Protein 4Z0O (pdb70)

Solvent-accessible surface area: 4295 Å² total; per-residue (Å²): 208,196,173,97,87,110,55,112,27,62,0,90,48,142,135,19,91,41,115,2,40,8,44,26,61,34,19,85,163,28,84,164,136,102,57,6,65,0,146,85,10,101,32,90,150,41,52,71,38,101,58,83,84,43,180

Secondary structure (DSSP, 8-state):
-----EEEEE---TTT--EEEEEHHHHHTS-TTS---GGG-S-TTS-STTSPPP-

InterPro domains:
  IPR000313 PWWP domain [PF00855] (99-183)
  IPR000313 PWWP domain [PS50812] (98-151)
  IPR011124 Zinc finger, CW-type [PF07496] (30-76)
  IPR011124 Zinc finger, CW-type [PS51050] (24-79)
  IPR042778 Zinc finger CW-type PWWP domain protein ZCWPW1/ZCWPW2 [PTHR15999] (23-349)

Foldseek 3Di:
DDDDQWDWDFAPPPVAREIAIDGPVVVVVDDPVDGDHLCSDPPPQGRDSPHDHDD

Nearest PDB structures (foldseek):
  4z0o-assembly1_A-2  TM=1.019E+00  e=3.736E-11  Homo sapiens
  4o62-assembly1_B  TM=8.805E-01  e=1.536E-09  Homo sapiens
  4o62-assembly1_C  TM=8.868E-01  e=8.008E-09  Homo sapiens
  5yvx-assembly1_A  TM=8.370E-01  e=1.849E-04  Arabidopsis thaliana
  2l7p-assembly1_A  TM=8.435E-01  e=4.844E-04  Arabidopsis thaliana

GO terms:
  GO:0140002 histone H3K4me3 reader activity (F, IDA)
  GO:0005515 protein binding (F, IP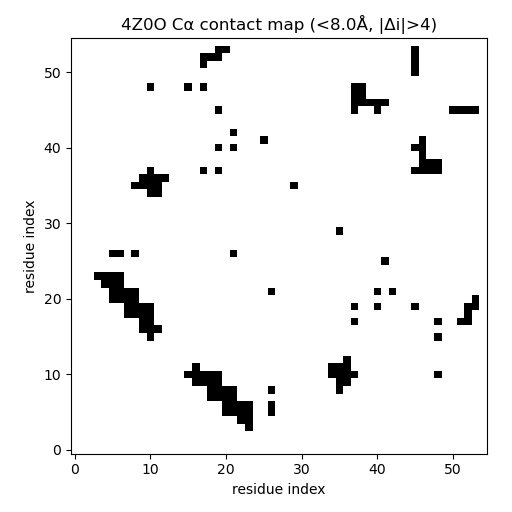I)

Structure (mmCIF, N/CA/C/O backbone):
data_4Z0O
#
_entry.id   4Z0O
#
_cell.length_a   47.569
_cell.length_b   47.569
_cell.length_c   48.960
_cell.angle_alpha   90.000
_cell.angle_beta   90.000
_cell.angle_gamma   120.000
#
_symmetry.space_group_name_H-M   'P 3 2 1'
#
loop_
_entity.id
_entity.type
_entity.pdbx_description
1 polymer 'Zinc finger CW-type PWWP domain protein 2'
2 non-polymer 'ZINC ION'
3 non-polymer 'SODIUM ION'
4 non-polymer 'UNKNOWN ATOM OR ION'
5 water water
#
loop_
_atom_site.group_PDB
_atom_site.id
_atom_site.type_symbol
_atom_site.label_atom_id
_atom_site.label_alt_id
_atom_site.label_comp_id
_atom_site.label_asym_id
_atom_site.label_entity_id
_atom_site.label_seq_id
_atom_site.pdbx_PDB_ins_code
_atom_site.Cartn_x
_atom_site.Cartn_y
_atom_site.Cartn_z
_atom_site.occupancy
_atom_site.B_iso_or_equiv
_atom_site.auth_seq_id
_atom_site.auth_comp_id
_atom_site.auth_asym_id
_atom_site.auth_atom_id
_atom_site.pdbx_PDB_model_num
ATOM 1 N N . ASN A 1 4 ? 55.583 45.481 -12.870 1.00 27.61 23 ASN A N 1
ATOM 2 C CA . ASN A 1 4 ? 55.212 46.388 -11.773 1.00 22.45 23 ASN A CA 1
ATOM 3 C C . ASN A 1 4 ? 54.283 45.617 -10.777 1.00 18.37 23 ASN A C 1
ATOM 4 O O . ASN A 1 4 ? 53.247 45.193 -11.178 1.00 14.68 23 ASN A O 1
ATOM 9 N N . MET A 1 5 ? 54.688 45.404 -9.519 1.00 16.27 24 MET A N 1
ATOM 10 C CA . MET A 1 5 ? 53.822 44.696 -8.547 1.00 16.75 24 MET A CA 1
ATOM 11 C C . MET A 1 5 ? 53.693 45.524 -7.295 1.00 18.83 24 MET A C 1
ATOM 12 O O . MET A 1 5 ? 54.519 46.371 -7.014 1.00 19.90 24 MET A O 1
ATOM 17 N N . TYR A 1 6 ? 52.631 45.280 -6.548 1.00 15.53 25 TYR A N 1
ATOM 18 C CA . TYR A 1 6 ? 52.344 46.041 -5.345 1.00 16.54 25 TYR A CA 1
ATOM 19 C C . TYR A 1 6 ? 51.627 45.129 -4.340 1.00 15.11 25 TYR A C 1
ATOM 20 O O . TYR A 1 6 ? 50.573 44.550 -4.646 1.00 13.52 25 TYR A O 1
ATOM 29 N N . VAL A 1 7 ? 52.167 45.088 -3.104 1.00 14.23 26 VAL A N 1
ATOM 30 C CA . VAL A 1 7 ? 51.507 44.396 -1.987 1.00 15.20 26 VAL A CA 1
ATOM 31 C C . VAL A 1 7 ? 50.676 45.423 -1.273 1.00 14.78 26 VAL A C 1
ATOM 32 O O . VAL A 1 7 ? 51.239 46.405 -0.794 1.00 16.10 26 VAL A O 1
ATOM 36 N N . ASN A 1 8 ? 49.371 45.234 -1.256 1.00 13.57 27 ASN A N 1
ATOM 37 C CA . ASN A 1 8 ? 48.402 46.135 -0.637 1.00 14.58 27 ASN A CA 1
ATOM 38 C C . ASN A 1 8 ? 48.181 45.805 0.854 1.00 16.37 27 ASN A C 1
ATOM 39 O O . ASN A 1 8 ? 48.005 46.724 1.677 1.00 15.03 27 ASN A O 1
ATOM 44 N N . LYS A 1 9 ? 48.154 44.516 1.176 1.00 13.39 28 LYS A N 1
ATOM 45 C CA . LYS A 1 9 ? 47.878 44.022 2.534 1.00 14.64 28 LYS A CA 1
ATOM 46 C C . LYS A 1 9 ? 48.782 42.847 2.896 1.00 13.88 28 LYS A C 1
ATOM 47 O O . LYS A 1 9 ? 49.279 42.123 2.011 1.00 13.89 28 LYS A O 1
ATOM 53 N N . VAL A 1 10 ? 48.991 42.698 4.219 1.00 12.23 29 VAL A N 1
ATOM 54 C CA . VAL A 1 10 ? 49.889 41.669 4.781 1.00 12.36 29 VAL A CA 1
ATOM 55 C C . VAL A 1 10 ? 49.218 41.109 6.001 1.00 13.01 29 VAL A C 1
ATOM 56 O O . VAL A 1 10 ? 48.695 41.860 6.803 1.00 13.22 29 VAL A O 1
ATOM 60 N N . TRP A 1 11 ? 49.168 39.795 6.154 1.00 10.75 30 TRP A N 1
ATOM 61 C CA . TRP A 1 11 ? 48.592 39.146 7.380 1.00 11.68 30 TRP A CA 1
ATOM 62 C C . TRP A 1 11 ? 49.727 38.992 8.390 1.00 10.93 30 TRP A C 1
ATOM 63 O O . TRP A 1 11 ? 50.838 38.698 8.040 1.00 11.52 30 TRP A O 1
ATOM 74 N N . VAL A 1 12 ? 49.406 39.260 9.665 1.00 9.85 31 VAL A N 1
ATOM 75 C CA A VAL A 1 12 ? 50.359 39.191 10.776 0.50 10.17 31 VAL A CA 1
ATOM 76 C CA B VAL A 1 12 ? 50.341 39.227 10.774 0.50 9.97 31 VAL A CA 1
ATOM 77 C C . VAL A 1 12 ? 49.701 38.353 11.843 1.00 9.81 31 VAL A C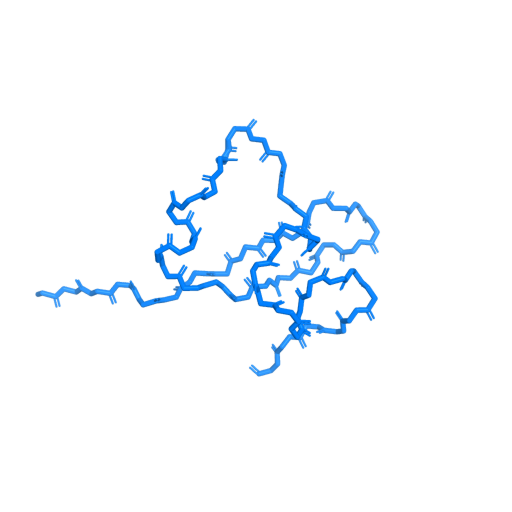 1
ATOM 78 O O . VAL A 1 12 ? 48.527 38.506 12.169 1.00 11.03 31 VAL A O 1
ATOM 85 N N . GLN A 1 13 ? 50.499 37.443 12.415 1.00 9.67 32 GLN A N 1
ATOM 86 C CA . GLN A 1 13 ? 50.015 36.555 13.453 1.00 10.41 32 GLN A CA 1
ATOM 87 C C . GLN A 1 13 ? 50.223 37.126 14.871 1.00 9.20 32 GLN A C 1
ATOM 88 O O . GLN A 1 13 ? 51.326 37.540 15.246 1.00 8.90 32 GLN A O 1
ATOM 94 N N . CYS A 1 14 ? 49.156 37.026 15.651 1.00 8.75 33 CYS A N 1
ATOM 95 C CA . CYS A 1 14 ? 49.212 37.296 17.080 1.00 9.02 33 CYS A CA 1
ATOM 96 C C . CYS A 1 14 ? 50.099 36.240 17.747 1.00 9.48 33 CYS A C 1
ATOM 97 O O . CYS A 1 14 ? 49.898 35.045 17.504 1.00 10.99 33 CYS A O 1
ATOM 100 N N . GLU A 1 15 ? 51.008 36.685 18.621 1.00 8.27 34 GLU A N 1
ATOM 101 C CA . GLU A 1 15 ? 51.963 35.803 19.325 1.00 8.92 34 GLU A CA 1
ATOM 102 C C . GLU 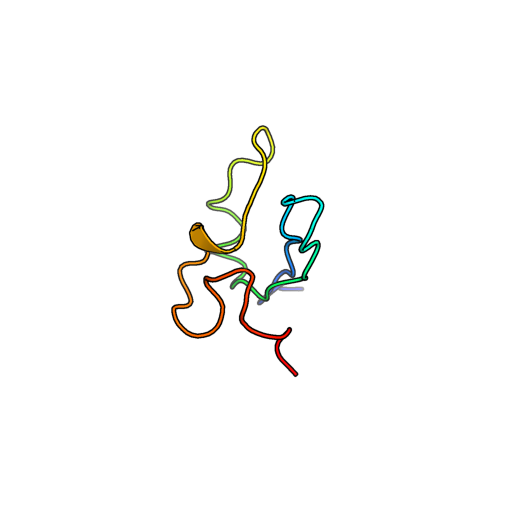A 1 15 ? 51.535 35.432 20.768 1.00 9.46 34 GLU A C 1
ATOM 103 O O . GLU A 1 15 ? 52.291 34.812 21.527 1.00 9.37 34 GLU A O 1
ATOM 109 N N . ASN A 1 16 ? 50.319 35.806 21.146 1.00 8.52 35 ASN A N 1
ATOM 110 C CA . ASN A 1 16 ? 49.721 35.247 22.369 1.00 8.93 35 ASN A CA 1
ATOM 111 C C . ASN A 1 16 ? 49.495 33.774 22.139 1.00 8.97 35 ASN A C 1
ATOM 112 O O . ASN A 1 16 ? 48.760 33.397 21.242 1.00 8.67 35 ASN A O 1
ATOM 117 N N . GLU A 1 17 ? 50.166 32.953 22.947 1.00 9.41 36 GLU A N 1
ATOM 118 C CA . GLU A 1 17 ? 50.148 31.486 22.756 1.00 10.30 36 GLU A CA 1
ATOM 119 C C . GLU A 1 17 ? 48.769 30.893 22.819 1.00 10.54 36 GLU A C 1
ATOM 120 O O . GLU A 1 17 ? 48.530 29.847 22.232 1.00 10.18 36 GLU A O 1
ATOM 126 N N . ASN A 1 18 ? 47.809 31.637 23.379 1.00 9.20 37 ASN A N 1
ATOM 127 C CA . ASN A 1 18 ? 46.417 31.193 23.436 1.00 9.71 37 ASN A CA 1
ATOM 128 C C . ASN A 1 18 ? 45.485 31.819 22.425 1.00 9.82 37 ASN A C 1
ATOM 129 O O . ASN A 1 18 ? 44.248 31.624 22.478 1.00 11.19 37 ASN A O 1
ATOM 134 N N . CYS A 1 19 ? 46.072 32.481 21.459 1.00 9.44 38 CYS A N 1
ATOM 135 C CA . CYS A 1 19 ? 45.345 33.121 20.408 1.00 9.29 38 CYS A CA 1
ATOM 136 C C . CYS A 1 19 ? 45.882 32.659 19.068 1.00 9.59 38 CYS A C 1
ATOM 137 O O . CYS A 1 19 ? 45.235 31.900 18.381 1.00 9.89 38 CYS A O 1
ATOM 140 N N . LEU A 1 20 ? 47.050 33.124 18.641 1.00 8.65 39 LEU A N 1
ATOM 141 C CA . LEU A 1 20 ? 47.684 32.734 17.382 1.00 9.30 39 LEU A CA 1
ATOM 142 C C . LEU A 1 20 ? 46.854 33.082 16.150 1.00 10.74 39 LEU A C 1
ATOM 143 O O . LEU A 1 20 ? 47.046 32.526 15.066 1.00 10.99 39 LEU A O 1
ATOM 148 N N . LYS A 1 21 ? 45.923 34.026 16.282 1.00 9.68 40 LYS A N 1
ATOM 149 C CA . LYS A 1 21 ? 45.106 34.465 15.143 1.00 10.59 40 LYS A CA 1
ATOM 150 C C . LYS A 1 21 ? 45.897 35.312 14.142 1.00 10.14 40 LYS A C 1
ATOM 151 O O . LYS A 1 21 ? 46.791 36.035 14.505 1.00 10.14 40 LYS A O 1
ATOM 157 N N . TRP A 1 22 ? 45.502 35.252 12.858 1.00 10.31 41 TRP A N 1
ATOM 158 C CA . TRP A 1 22 ? 46.068 36.038 11.797 1.00 11.11 41 TRP A CA 1
ATOM 159 C C . TRP A 1 22 ? 45.144 37.262 11.597 1.00 9.73 41 TRP A C 1
ATOM 160 O O . TRP A 1 22 ? 43.905 37.097 11.463 1.00 11.55 41 TRP A O 1
ATOM 171 N N . ARG A 1 23 ? 45.784 38.412 11.525 1.00 10.26 42 ARG A N 1
ATOM 172 C CA . ARG A 1 23 ? 45.126 39.692 11.312 1.00 9.78 42 ARG A CA 1
ATOM 173 C C . ARG A 1 23 ? 45.614 40.372 10.050 1.00 10.23 42 ARG A C 1
ATOM 174 O O . ARG A 1 23 ? 46.781 40.370 9.727 1.00 10.56 42 ARG A O 1
ATOM 182 N N . LEU A 1 24 ? 44.682 41.004 9.322 1.00 10.73 43 LEU A N 1
ATOM 183 C CA . LEU A 1 24 ? 44.973 41.667 8.067 1.00 13.40 43 LEU A CA 1
ATOM 184 C C . LEU A 1 24 ? 45.364 43.095 8.312 1.00 13.27 43 LEU A C 1
ATOM 185 O O . LEU A 1 24 ? 44.563 43.843 8.883 1.00 13.97 43 LEU A O 1
ATOM 190 N N . LEU A 1 25 ? 46.585 43.428 7.958 1.00 11.69 44 LEU A N 1
ATOM 191 C CA . LEU A 1 25 ? 47.081 44.804 8.033 1.00 12.27 44 LEU A CA 1
ATOM 192 C C . LEU A 1 25 ? 47.255 45.392 6.626 1.00 12.47 44 LEU A C 1
ATOM 193 O O . LEU A 1 25 ? 47.584 44.676 5.679 1.00 13.11 44 LEU A O 1
ATOM 198 N N . SER A 1 26 ? 47.055 46.688 6.459 1.00 12.89 45 SER A N 1
ATOM 199 C CA . SER A 1 26 ? 47.580 47.358 5.274 1.00 13.54 45 SER A CA 1
ATOM 200 C C . SER A 1 26 ? 49.091 47.157 5.197 1.00 14.07 45 SER A C 1
ATOM 201 O O . SER A 1 26 ? 49.796 46.933 6.219 1.00 13.52 45 SER A O 1
ATOM 204 N N . SER A 1 27 ? 49.659 47.222 3.979 1.00 14.31 46 SER A N 1
ATOM 205 C CA . SER A 1 27 ? 51.079 47.134 3.861 1.00 15.23 46 SER A CA 1
ATOM 206 C C . SER A 1 27 ? 51.830 48.280 4.598 1.00 13.59 46 SER A C 1
ATOM 207 O O . SER A 1 27 ? 52.900 48.040 5.111 1.00 17.35 46 SER A O 1
ATOM 210 N N . GLU A 1 28 ? 51.245 49.471 4.642 1.00 17.11 47 GLU A N 1
ATOM 211 C CA . GLU A 1 28 ? 51.792 50.592 5.414 1.00 16.16 47 GLU A CA 1
ATOM 212 C C . GLU A 1 28 ? 51.856 50.254 6.898 1.00 16.38 47 GLU A C 1
ATOM 213 O O . GLU A 1 28 ? 52.895 50.401 7.521 1.00 16.73 47 GLU A O 1
ATOM 215 N N . ASP A 1 29 ? 50.748 49.739 7.426 1.00 14.04 48 ASP A N 1
ATOM 216 C CA . ASP A 1 29 ? 50.744 49.338 8.861 1.00 13.37 48 ASP A CA 1
ATOM 217 C C . ASP A 1 29 ? 51.716 48.220 9.140 1.00 13.49 48 ASP A C 1
ATOM 218 O O . ASP A 1 29 ? 52.406 48.195 10.173 1.00 12.95 48 ASP A O 1
ATOM 223 N N . SER A 1 30 ? 51.828 47.231 8.245 1.00 12.64 49 SER A N 1
ATOM 224 C CA A SER A 1 30 ? 52.781 46.147 8.471 0.60 13.82 49 SER A CA 1
ATOM 225 C CA B SER A 1 30 ? 52.784 46.152 8.486 0.40 13.52 49 SER A CA 1
ATOM 226 C C . SER A 1 30 ? 54.232 46.647 8.458 1.00 13.12 49 SER A C 1
ATOM 227 O O . SER A 1 30 ? 55.088 46.147 9.204 1.00 14.17 49 SER A O 1
ATOM 232 N N . ALA A 1 31 ? 54.496 47.662 7.630 1.00 14.16 50 ALA A N 1
ATOM 233 C CA . ALA A 1 31 ? 55.808 48.272 7.568 1.00 16.82 50 ALA A CA 1
ATOM 234 C C . ALA A 1 31 ? 56.174 48.992 8.869 1.00 15.77 50 ALA A C 1
ATOM 235 O O . ALA A 1 31 ? 57.371 49.082 9.177 1.00 20.04 50 ALA A O 1
ATOM 237 N N . LYS A 1 32 ? 55.148 49.407 9.617 1.00 14.08 51 LYS A N 1
ATOM 238 C CA . LYS A 1 32 ? 55.314 50.073 10.919 1.00 12.63 51 LYS A CA 1
ATOM 239 C C . LYS A 1 32 ? 55.468 49.12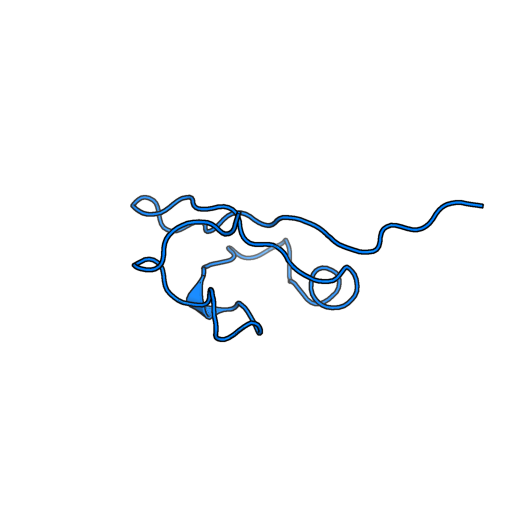1 12.113 1.00 13.89 51 LYS A C 1
ATOM 240 O O . LYS A 1 32 ? 55.651 49.594 13.237 1.00 15.36 51 LYS A O 1
ATOM 246 N N . VAL A 1 33 ? 55.410 47.826 11.877 1.00 12.97 52 VAL A N 1
ATOM 247 C CA . VAL A 1 33 ? 55.680 46.842 12.923 1.00 13.43 52 VAL A CA 1
ATOM 248 C C . VAL A 1 33 ? 57.138 46.587 13.123 1.00 13.83 52 VAL A C 1
ATOM 249 O O . VAL A 1 33 ? 57.882 46.397 12.163 1.00 16.28 52 VAL A O 1
ATOM 253 N N . ASP A 1 34 ? 57.548 46.526 14.394 1.00 15.50 53 ASP A N 1
ATOM 254 C CA . ASP A 1 34 ? 58.900 46.134 14.731 1.00 15.10 53 ASP A CA 1
ATOM 255 C C . ASP A 1 34 ? 58.926 44.604 14.774 1.00 19.24 53 ASP A C 1
ATOM 256 O O . ASP A 1 34 ? 58.475 44.000 15.733 1.00 17.31 53 ASP A O 1
ATOM 261 N N A HIS A 1 35 ? 59.526 44.019 13.740 0.70 22.31 54 HIS A N 1
ATOM 262 N N B HIS A 1 35 ? 59.376 43.967 13.705 0.30 18.98 54 HIS A N 1
ATOM 263 C CA A HIS A 1 35 ? 59.758 42.551 13.646 0.70 26.11 54 HIS A CA 1
ATOM 264 C CA B HIS A 1 35 ? 59.409 42.502 13.727 0.30 19.87 54 HIS A CA 1
ATOM 265 C C A HIS A 1 35 ? 60.617 41.942 14.720 0.70 26.10 54 HIS A C 1
ATOM 266 C C B HIS A 1 35 ? 60.671 41.938 14.557 0.30 22.57 54 HIS A C 1
ATOM 267 O O A HIS A 1 35 ? 60.553 40.745 15.008 0.70 25.64 54 HIS A O 1
ATOM 268 O O B HIS A 1 35 ? 60.923 40.738 14.500 0.30 24.27 54 HIS A O 1
ATOM 281 N N . ASP A 1 36 ? 61.421 42.766 15.337 1.00 24.69 55 ASP A N 1
ATOM 282 C CA . ASP A 1 36 ? 62.278 42.295 16.429 1.00 29.76 55 ASP A CA 1
ATOM 283 C C . ASP A 1 36 ? 61.530 42.075 17.760 1.00 29.09 55 ASP A C 1
ATOM 284 O O . ASP A 1 36 ? 62.148 41.631 18.761 1.00 28.03 55 ASP A O 1
ATOM 289 N N . GLU A 1 37 ? 60.236 42.429 17.802 1.00 19.43 56 GLU A N 1
ATOM 290 C CA . GLU A 1 37 ? 59.440 42.250 18.991 1.00 18.72 56 GLU A CA 1
ATOM 291 C C . GLU A 1 37 ? 58.207 41.445 18.615 1.00 14.40 56 GLU A C 1
ATOM 292 O O . GLU A 1 37 ? 57.743 41.492 17.505 1.00 13.61 56 GLU A O 1
ATOM 298 N N . PRO A 1 38 ? 57.594 40.779 19.590 1.00 11.71 57 PRO A N 1
ATOM 299 C CA . PRO A 1 38 ? 56.354 40.108 19.296 1.00 11.24 57 PRO A CA 1
ATOM 300 C C . PRO A 1 38 ? 55.232 41.050 18.917 1.00 10.06 57 PRO A C 1
ATOM 301 O O . PRO A 1 38 ? 55.223 42.241 19.313 1.00 10.69 57 PRO A O 1
ATOM 305 N N 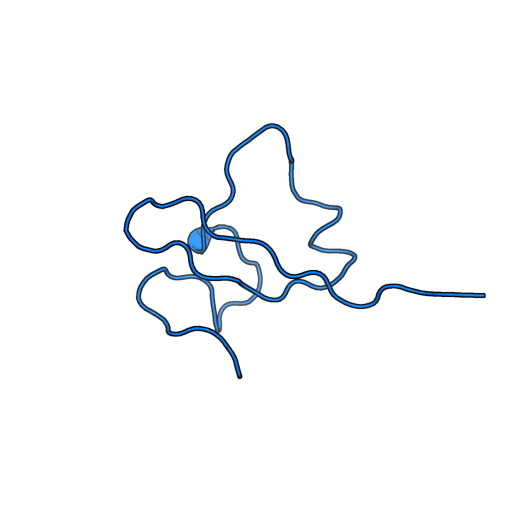. TRP A 1 39 ? 54.334 40.544 18.094 1.00 9.01 58 TRP A N 1
ATOM 306 C CA . TRP A 1 39 ? 53.147 41.300 17.735 1.00 8.11 58 TRP A CA 1
ATOM 307 C C . TRP A 1 39 ? 51.931 40.606 18.332 1.00 8.49 58 TRP A C 1
ATOM 308 O O . TRP A 1 39 ? 51.862 39.384 18.310 1.00 8.19 58 TRP A O 1
ATOM 319 N N . TYR A 1 40 ? 50.968 41.392 18.834 1.00 7.20 59 TYR A N 1
ATOM 320 C CA . TYR A 1 40 ? 49.722 40.898 19.446 1.00 7.54 59 TYR A CA 1
ATOM 321 C C . TYR A 1 40 ? 48.526 41.636 18.873 1.00 7.67 59 TYR A C 1
ATOM 322 O O . TYR A 1 40 ? 48.632 42.784 18.439 1.00 7.96 59 TYR A O 1
ATOM 331 N N . CYS A 1 41 ? 47.357 41.032 18.977 1.00 7.00 60 CYS A N 1
ATOM 332 C CA . CYS A 1 41 ? 46.116 41.646 18.490 1.00 7.49 60 CYS A CA 1
ATOM 333 C C . CYS A 1 41 ? 45.941 43.056 18.981 1.00 8.33 60 CYS A C 1
ATOM 334 O O . CYS A 1 41 ? 45.492 43.899 18.191 1.00 8.75 60 CYS A O 1
ATOM 337 N N . PHE A 1 42 ? 46.216 43.323 20.243 1.00 8.51 61 PHE A N 1
ATOM 338 C CA . PHE A 1 42 ? 46.018 44.682 20.759 1.00 10.05 61 PHE A CA 1
ATOM 339 C C . PHE A 1 42 ? 46.823 45.747 20.056 1.00 9.69 61 PHE A C 1
ATOM 340 O O . PHE A 1 42 ? 46.514 46.932 20.221 1.00 10.48 61 PHE A O 1
ATOM 348 N N . MET A 1 43 ? 47.854 45.410 19.296 1.00 8.98 62 MET A N 1
ATOM 349 C CA . MET A 1 43 ? 48.693 46.352 18.533 1.00 9.08 62 MET A CA 1
ATOM 350 C C . MET A 1 43 ? 48.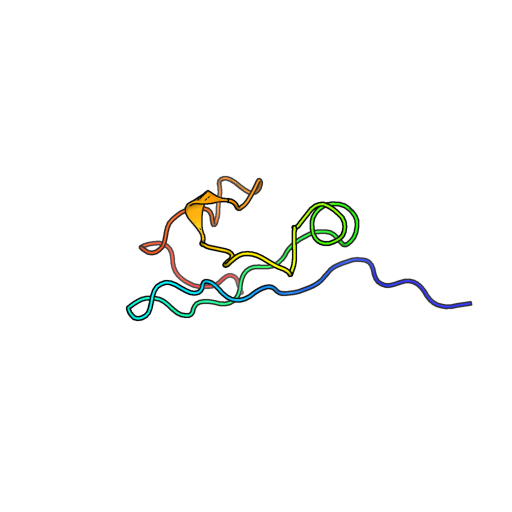042 46.680 17.168 1.00 9.54 62 MET A C 1
ATOM 351 O O . MET A 1 43 ? 48.563 47.530 16.443 1.00 11.76 62 MET A O 1
ATOM 356 N N . ASN A 1 44 ? 46.963 45.997 16.826 1.00 9.51 63 ASN A N 1
ATOM 357 C CA . ASN A 1 44 ? 46.282 46.244 15.549 1.00 10.10 63 ASN A CA 1
ATOM 358 C C . ASN A 1 44 ? 45.607 47.630 15.589 1.00 11.09 63 ASN A C 1
ATOM 359 O O . ASN A 1 44 ? 44.861 47.903 16.540 1.00 10.16 63 ASN A O 1
ATOM 364 N N . THR A 1 45 ? 45.872 48.452 14.582 1.00 12.58 64 THR A N 1
ATOM 365 C CA . THR A 1 45 ? 45.168 49.752 14.367 1.00 13.90 64 THR A CA 1
ATOM 366 C C . THR A 1 45 ? 43.710 49.564 13.925 1.00 12.51 64 THR A C 1
ATOM 367 O O . THR A 1 45 ? 42.925 50.504 13.985 1.00 12.25 64 THR A O 1
ATOM 371 N N . ASP A 1 46 ? 43.318 48.381 13.454 1.00 10.34 65 ASP A N 1
ATOM 372 C CA . ASP A 1 46 ? 41.995 48.064 13.094 1.00 10.75 65 ASP A CA 1
ATOM 373 C C . ASP A 1 46 ? 41.218 47.689 14.322 1.00 10.99 65 ASP A C 1
ATOM 374 O O . ASP A 1 46 ? 41.366 46.603 14.880 1.00 11.63 65 ASP A O 1
ATOM 379 N N . SER A 1 47 ? 40.384 48.622 14.802 1.00 11.35 66 SER A N 1
ATOM 380 C CA . SER A 1 47 ? 39.549 48.376 15.962 1.00 11.93 66 SER A CA 1
ATOM 381 C C . SER A 1 47 ? 38.519 47.225 15.848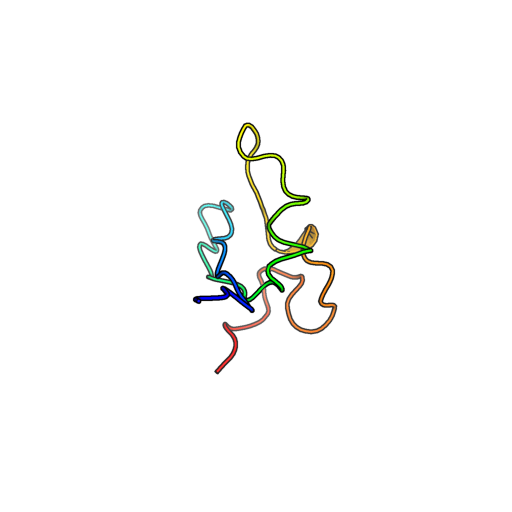 1.00 11.89 66 SER A C 1
ATOM 382 O O . SER A 1 47 ? 37.980 46.833 16.882 1.00 13.35 66 SER A O 1
ATOM 385 N N . ARG A 1 48 ? 38.269 46.724 14.632 1.00 12.57 67 ARG A N 1
ATOM 386 C CA . ARG A 1 48 ? 37.390 45.574 14.434 1.00 14.40 67 ARG A CA 1
ATOM 387 C C . ARG A 1 48 ? 38.074 44.270 14.807 1.00 14.69 67 ARG A C 1
ATOM 388 O O . ARG A 1 48 ? 37.396 43.294 15.086 1.00 15.90 67 ARG A O 1
ATOM 396 N N . TYR A 1 49 ? 39.409 44.284 14.887 1.00 13.69 68 TYR A N 1
ATOM 397 C CA . TYR A 1 49 ? 40.189 43.020 15.037 1.00 13.83 68 TYR A CA 1
ATOM 398 C C . TYR A 1 49 ? 41.408 43.231 15.924 1.00 12.12 68 TYR A C 1
ATOM 399 O O . TYR A 1 49 ? 42.509 42.778 15.610 1.00 12.00 68 TYR A O 1
ATOM 408 N N . ASN A 1 50 ? 41.183 43.961 17.017 1.00 11.41 69 ASN A N 1
ATOM 409 C CA . ASN A 1 50 ? 42.273 44.354 17.921 1.00 11.91 69 ASN A CA 1
ATOM 410 C C . ASN A 1 50 ? 42.249 43.730 19.276 1.00 12.31 69 ASN A C 1
ATOM 411 O O . ASN A 1 50 ? 42.776 44.283 20.235 1.00 11.46 69 ASN A O 1
ATOM 416 N N . ASN A 1 51 ? 41.619 42.538 19.368 1.00 12.30 70 ASN A N 1
ATOM 417 C CA . ASN A 1 51 ? 41.455 41.868 20.626 1.00 11.77 70 ASN A CA 1
ATOM 418 C C . ASN A 1 51 ? 41.451 40.370 20.386 1.00 10.47 70 ASN A C 1
ATOM 419 O O . ASN A 1 51 ? 40.851 39.953 19.416 1.00 12.42 70 ASN A O 1
ATOM 424 N N . CYS A 1 52 ? 42.189 39.626 21.217 1.00 11.20 71 CYS A N 1
ATOM 425 C CA . CYS A 1 52 ? 42.327 38.143 21.030 1.00 11.05 71 CYS A CA 1
ATOM 426 C C . CYS A 1 52 ? 40.989 37.416 21.101 1.00 13.18 71 CYS A C 1
ATOM 427 O O . CYS A 1 52 ? 40.915 36.276 20.610 1.00 14.96 71 CYS A O 1
ATOM 430 N N . SER A 1 53 ? 39.943 38.030 21.671 1.00 13.28 72 SER A N 1
ATOM 431 C CA A SER A 1 53 ? 38.638 37.362 21.727 0.50 14.79 72 SER A CA 1
ATOM 432 C CA B SER A 1 53 ? 38.614 37.387 21.720 0.50 15.37 72 SER A 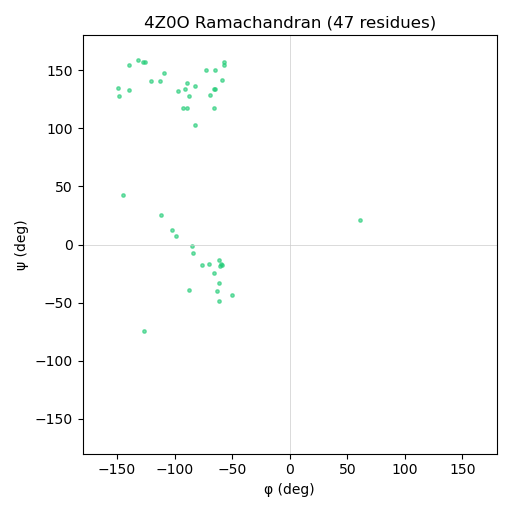CA 1
ATOM 433 C C . SER A 1 53 ? 37.825 37.463 20.445 1.00 17.62 72 SER A C 1
ATOM 434 O O . SER A 1 53 ? 36.793 36.757 20.301 1.00 19.62 72 SER A O 1
ATOM 439 N N . ILE A 1 54 ? 38.230 38.310 19.519 1.00 14.82 73 ILE A N 1
ATOM 440 C CA . ILE A 1 54 ? 37.509 38.503 18.279 1.00 16.15 73 ILE A CA 1
ATOM 441 C C . ILE A 1 54 ? 37.971 37.495 17.253 1.00 15.45 73 ILE A C 1
ATOM 442 O O . ILE A 1 54 ? 39.179 37.366 16.999 1.00 13.90 73 ILE A O 1
ATOM 447 N N . SER A 1 55 ? 37.034 36.754 16.633 1.00 18.06 74 SER A N 1
ATOM 448 C CA . SER A 1 55 ? 37.409 35.817 15.575 1.00 19.25 74 SER A CA 1
ATOM 449 C C . SER A 1 55 ? 38.156 36.396 14.399 1.00 18.22 74 SER A C 1
ATOM 450 O O . SER A 1 55 ? 38.037 37.580 14.110 1.00 17.39 74 SER A O 1
ATOM 453 N N . GLU A 1 56 ? 38.892 35.553 13.699 1.00 17.86 75 GLU A N 1
ATOM 454 C CA . GLU A 1 56 ? 39.596 35.944 12.489 1.00 21.28 75 GLU A CA 1
ATOM 455 C C . GLU A 1 56 ? 38.627 36.477 11.427 1.00 23.31 75 GLU A C 1
ATOM 456 O O . GLU A 1 56 ? 37.498 35.986 11.303 1.00 25.43 75 GLU A O 1
ATOM 462 N N . GLU A 1 57 ? 39.075 37.511 10.719 1.00 22.71 76 GLU A N 1
ATOM 463 C CA . GLU A 1 57 ? 38.348 38.129 9.599 1.00 24.00 76 GLU A CA 1
ATOM 464 C C . GLU A 1 57 ? 38.178 37.181 8.430 1.00 30.37 76 GLU A C 1
ATOM 465 O O . GLU A 1 57 ? 39.148 36.573 7.985 1.00 31.38 76 GLU A O 1
ATOM 471 N N A ASP A 1 58 ? 36.961 37.127 7.894 0.50 31.62 77 ASP A N 1
ATOM 472 C CA A ASP A 1 58 ? 36.702 36.504 6.598 0.50 35.09 77 ASP A CA 1
ATOM 473 C C A ASP A 1 58 ? 36.829 37.550 5.494 0.50 36.32 77 ASP A C 1
ATOM 474 O O A ASP A 1 58 ? 37.935 37.881 5.066 0.50 35.94 77 ASP A O 1
#

B-factor: mean 16.91, std 7.79, range [7.0, 50.31]

CATH classification: 3.30.40.100

Organism: Homo sapiens (NCBI:txid9606)

Radius of gyration: 11.24 Å; Cα contacts (8 Å, |Δi|>4): 79; chains: 1; bounding box: 26×19×35 Å

Sequence (55 aa):
NMYVNKVWVVQCENENCLKWRLLSSEDSSAKVDHHDEPWYCFMNTDSRYNNCSSISEED